Protein AF-A0A7R9T6F3-F1 (afdb_monomer_lite)

Secondary structure (DSSP, 8-state):
--PPP--------S-------SS-S------SS-------HHHHHHHHHHHHHHT----HHHHHHHHHHHHHHH---S---HHHHHHHHHHHHHHHHHHHHH-

pLDDT: mean 71.36, std 20.26, range [37.91, 96.44]

Sequence (103 aa):
GSARPDLADVVIGPVLRASSPEESPLLGCYLGQRLEWTVDARDAAAAAARRARDAIDVPTRLVEIRAFVRWEEAGKPENTSEEWRAAEFVAAREDLELEIISG

Radius of gyration: 24.04 Å; chains: 1; bounding box: 62×27×67 Å

Foldseek 3Di:
DDDDPDDDDDDDPDDDDDDDDPDDPDDDDDPVDDDDDDDDVVNVVVVVLVVLLVPDDDDLVQLVVQLVVVCVVVDPDPDCDPVNSVVSSVVSSVVVSVVVVVD

InterPro domains:
  IPR055495 Alpha-glucan water dikinase, DUF7067 [PF23229] (62-103)

Structure (mmCIF, N/CA/C/O backbone):
data_AF-A0A7R9T6F3-F1
#
_entry.id   AF-A0A7R9T6F3-F1
#
loop_
_atom_site.group_PDB
_atom_site.id
_atom_site.type_symbol
_atom_site.label_atom_id
_atom_site.label_alt_id
_atom_site.label_comp_id
_atom_site.label_asym_id
_atom_site.label_entity_id
_atom_site.label_seq_id
_atom_site.pdbx_PDB_ins_code
_atom_site.Cartn_x
_atom_site.Cartn_y
_atom_site.Cartn_z
_atom_site.occupancy
_atom_site.B_iso_or_equiv
_atom_site.auth_seq_id
_atom_site.auth_comp_id
_atom_site.auth_asym_id
_atom_site.auth_atom_id
_atom_site.pdbx_PDB_model_num
ATOM 1 N N . GLY A 1 1 ? 46.825 6.877 -1.816 1.00 37.91 1 GLY A N 1
ATOM 2 C CA . GLY A 1 1 ? 45.587 7.611 -1.505 1.00 37.91 1 GLY A CA 1
ATOM 3 C C . GLY A 1 1 ? 44.518 7.123 -2.448 1.00 37.91 1 GLY A C 1
ATOM 4 O O . GLY A 1 1 ? 44.750 7.170 -3.646 1.00 37.91 1 GLY A O 1
ATOM 5 N N . SER A 1 2 ? 43.427 6.564 -1.927 1.00 45.09 2 SER A N 1
ATOM 6 C CA . SER A 1 2 ? 42.312 6.101 -2.758 1.00 45.09 2 SER A CA 1
ATOM 7 C C . SER A 1 2 ? 41.497 7.322 -3.183 1.00 45.09 2 SER A C 1
ATOM 9 O O . SER A 1 2 ? 40.934 8.003 -2.326 1.00 45.09 2 SER A O 1
ATOM 11 N N . ALA A 1 3 ? 41.514 7.656 -4.472 1.00 50.44 3 ALA A N 1
ATOM 12 C CA . ALA A 1 3 ? 40.665 8.708 -5.010 1.00 50.44 3 ALA A CA 1
ATOM 13 C C . ALA A 1 3 ? 39.214 8.210 -4.973 1.00 50.44 3 ALA A C 1
ATOM 15 O O . ALA A 1 3 ? 38.902 7.171 -5.556 1.00 50.44 3 ALA A O 1
ATOM 16 N N . ARG A 1 4 ? 38.334 8.922 -4.257 1.00 38.16 4 ARG A N 1
ATOM 17 C CA . ARG A 1 4 ? 36.888 8.712 -4.392 1.00 38.16 4 ARG A CA 1
ATOM 18 C C . ARG A 1 4 ? 36.519 8.980 -5.857 1.00 38.16 4 ARG A C 1
ATOM 20 O O . ARG A 1 4 ? 36.938 10.020 -6.364 1.00 38.16 4 ARG A O 1
ATOM 27 N N . PRO A 1 5 ? 35.778 8.087 -6.531 1.00 52.50 5 PRO A N 1
ATOM 28 C CA . PRO A 1 5 ? 35.251 8.404 -7.847 1.00 52.50 5 PRO A CA 1
ATOM 29 C C . PRO A 1 5 ? 34.287 9.586 -7.717 1.00 52.50 5 PRO A C 1
ATOM 31 O O . PRO A 1 5 ? 33.483 9.636 -6.784 1.00 52.50 5 PRO A O 1
ATOM 34 N N . ASP A 1 6 ? 34.419 10.543 -8.630 1.00 45.03 6 ASP A N 1
ATOM 35 C CA . ASP A 1 6 ? 33.508 11.675 -8.751 1.00 45.03 6 ASP A CA 1
ATOM 36 C C . ASP A 1 6 ? 32.179 11.131 -9.292 1.00 45.03 6 ASP A C 1
ATOM 38 O O . ASP A 1 6 ? 32.100 10.664 -10.431 1.00 45.03 6 ASP A O 1
ATOM 42 N N . LEU A 1 7 ? 31.172 11.051 -8.424 1.00 43.78 7 LEU A N 1
ATOM 43 C CA . LEU A 1 7 ? 29.846 10.543 -8.765 1.00 43.78 7 LEU A CA 1
ATOM 44 C C . LEU A 1 7 ? 28.982 11.727 -9.196 1.00 43.78 7 LEU A C 1
ATOM 46 O O . LEU A 1 7 ? 28.775 12.656 -8.418 1.00 43.78 7 LEU A O 1
ATOM 50 N N . ALA A 1 8 ? 28.473 11.677 -10.426 1.00 45.81 8 ALA A N 1
ATOM 51 C CA . ALA A 1 8 ? 27.508 12.638 -10.940 1.00 45.81 8 ALA A CA 1
ATOM 52 C C . ALA A 1 8 ? 26.147 11.956 -11.112 1.00 45.81 8 ALA A C 1
ATOM 54 O O . ALA A 1 8 ? 26.026 10.974 -11.849 1.00 45.81 8 ALA A O 1
ATOM 55 N N . ASP A 1 9 ? 25.124 12.500 -10.456 1.00 43.03 9 ASP A N 1
ATOM 56 C CA . ASP A 1 9 ? 23.744 12.060 -10.632 1.00 43.03 9 ASP A CA 1
ATOM 57 C C . ASP A 1 9 ? 23.215 12.555 -11.984 1.00 43.03 9 ASP A C 1
ATOM 59 O O . ASP A 1 9 ? 23.083 13.758 -12.223 1.00 43.03 9 ASP A O 1
ATOM 63 N N . VAL A 1 10 ? 22.900 11.626 -12.890 1.00 48.47 10 VAL A N 1
ATOM 64 C CA . VAL A 1 10 ? 22.252 11.937 -14.170 1.00 48.47 10 VAL A CA 1
ATOM 65 C C . VAL A 1 10 ? 20.769 11.600 -14.059 1.00 48.47 10 VAL A C 1
ATOM 67 O O . VAL A 1 10 ? 20.369 10.440 -14.143 1.00 48.47 10 VAL A O 1
ATOM 70 N N . VAL A 1 11 ? 19.936 12.627 -13.893 1.00 46.88 11 VAL A N 1
ATOM 71 C CA . VAL A 1 11 ? 18.476 12.481 -13.901 1.00 46.88 11 VAL A CA 1
ATOM 72 C C . VAL A 1 11 ? 17.986 12.503 -15.348 1.00 46.88 11 VAL A C 1
ATOM 74 O O . VAL A 1 11 ? 17.832 13.563 -15.953 1.00 46.88 11 VAL A O 1
ATOM 77 N N . ILE A 1 12 ? 17.740 11.324 -15.921 1.00 58.09 12 ILE A N 1
ATOM 78 C CA . ILE A 1 12 ? 17.075 11.204 -17.222 1.00 58.09 12 ILE A CA 1
ATOM 79 C C . ILE A 1 12 ? 15.564 11.274 -16.972 1.00 58.09 12 ILE A C 1
ATOM 81 O O . ILE A 1 12 ? 14.979 10.367 -16.385 1.00 58.09 12 ILE A O 1
ATOM 85 N N . GLY A 1 13 ? 14.946 12.389 -17.375 1.00 47.97 13 GLY A N 1
ATOM 86 C CA . GLY A 1 13 ? 13.496 12.594 -17.308 1.00 47.97 13 GLY A CA 1
ATOM 87 C C . GLY A 1 13 ? 12.689 11.564 -18.125 1.00 47.97 13 GLY A C 1
ATOM 88 O O . GLY A 1 13 ? 13.259 10.732 -18.828 1.00 47.97 13 GLY A O 1
ATOM 89 N N . PRO A 1 14 ? 11.344 11.612 -18.076 1.00 47.97 14 PRO A N 1
ATOM 90 C CA . PRO A 1 14 ? 10.484 10.472 -18.412 1.00 47.97 14 PRO A CA 1
ATOM 91 C C . PRO A 1 14 ? 10.508 10.005 -19.877 1.00 47.97 14 PRO A C 1
ATOM 93 O O . PRO A 1 14 ? 10.086 8.882 -20.140 1.00 47.97 14 PRO A O 1
ATOM 96 N N . VAL A 1 15 ? 10.972 10.812 -20.842 1.00 44.00 15 VAL A N 1
ATOM 97 C CA . VAL A 1 15 ? 11.037 10.395 -22.254 1.00 44.00 15 VAL A CA 1
ATOM 98 C C . VAL A 1 15 ? 12.238 11.027 -22.964 1.00 44.00 15 VAL A C 1
ATOM 100 O O . VAL A 1 15 ? 12.275 12.238 -23.172 1.00 44.00 15 VAL A O 1
ATOM 103 N N . LEU A 1 16 ? 13.176 10.196 -23.426 1.00 46.19 16 LEU A N 1
ATOM 104 C CA . LEU A 1 16 ? 14.136 10.568 -24.468 1.00 46.19 16 LEU A CA 1
ATOM 105 C C . LEU A 1 16 ? 13.455 10.397 -25.833 1.00 46.19 16 LEU A C 1
ATOM 107 O O . LEU A 1 16 ? 13.283 9.276 -26.307 1.00 46.19 16 LEU A O 1
ATOM 111 N N . ARG A 1 17 ? 13.036 11.499 -26.469 1.00 43.78 17 ARG A N 1
ATOM 112 C CA . ARG A 1 17 ? 12.634 11.483 -27.886 1.00 43.78 17 ARG A CA 1
ATOM 113 C C . ARG A 1 17 ? 13.850 11.779 -28.740 1.00 43.78 17 ARG A C 1
ATOM 115 O O . ARG A 1 17 ? 14.424 12.858 -28.642 1.00 43.78 17 ARG A O 1
ATOM 122 N N . ALA A 1 18 ? 14.183 10.851 -29.617 1.00 48.34 18 ALA A N 1
ATOM 123 C CA . ALA A 1 18 ? 15.107 11.098 -30.702 1.00 48.34 18 ALA A CA 1
ATOM 124 C C . ALA A 1 18 ? 14.370 10.784 -32.017 1.00 48.34 18 ALA A C 1
ATOM 126 O O . ALA A 1 18 ? 13.569 9.852 -32.083 1.00 48.34 18 ALA A O 1
ATOM 127 N N . SER A 1 19 ? 14.598 11.605 -33.042 1.00 41.66 19 SER A N 1
ATOM 128 C CA . SER A 1 19 ? 14.048 11.423 -34.387 1.00 41.66 19 SER A CA 1
ATOM 129 C C . SER A 1 19 ? 15.197 11.062 -35.314 1.00 41.66 19 SER A C 1
ATOM 131 O O . SER A 1 19 ? 16.172 11.808 -35.391 1.00 41.66 19 SER A O 1
ATOM 133 N N . SER A 1 20 ? 15.085 9.927 -35.998 1.00 39.94 20 SER A N 1
ATOM 134 C CA . SER A 1 20 ? 16.016 9.543 -37.062 1.00 39.94 20 SER A CA 1
ATOM 135 C C . SER A 1 20 ? 15.709 10.371 -38.317 1.00 39.94 20 SER A C 1
ATOM 137 O O . SER A 1 20 ? 14.527 10.479 -38.656 1.00 39.94 20 SER A O 1
ATOM 139 N N . PRO A 1 21 ? 16.689 10.959 -39.026 1.00 48.31 21 PRO A N 1
ATOM 140 C CA . PRO A 1 21 ? 16.505 11.205 -40.449 1.00 48.31 21 PRO A CA 1
ATOM 141 C C . PRO A 1 21 ? 16.422 9.847 -41.162 1.00 48.31 21 PRO A C 1
ATOM 143 O O . PRO A 1 21 ? 17.056 8.879 -40.738 1.00 48.31 21 PRO A O 1
ATOM 146 N N . GLU A 1 22 ? 15.570 9.761 -42.182 1.00 54.22 22 GLU A N 1
ATOM 147 C CA . GLU A 1 22 ? 15.328 8.540 -42.955 1.00 54.22 22 GLU A CA 1
ATOM 148 C C . GLU A 1 22 ? 16.644 7.823 -43.321 1.00 54.22 22 GLU A C 1
ATOM 150 O O . GLU A 1 22 ? 17.634 8.468 -43.650 1.00 54.22 22 GLU A O 1
ATOM 155 N N . GLU A 1 23 ? 16.627 6.486 -43.260 1.00 50.97 23 GLU A N 1
ATOM 156 C CA . GLU A 1 23 ? 17.715 5.550 -43.624 1.00 50.97 23 GLU A CA 1
ATOM 157 C C . GL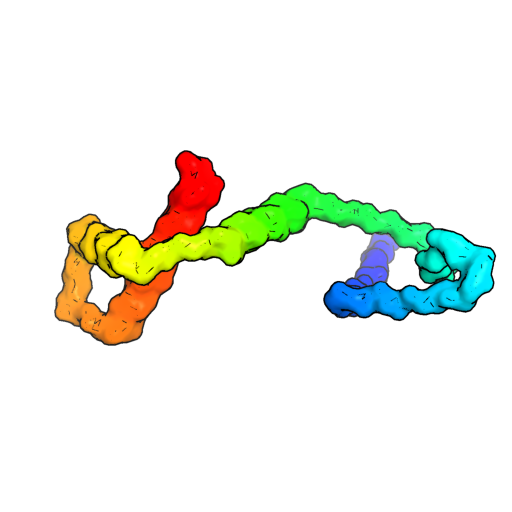U A 1 23 ? 18.712 5.080 -42.543 1.00 50.97 23 GLU A C 1
ATOM 159 O O . GLU A 1 23 ? 19.801 4.599 -42.860 1.00 50.97 23 GLU A O 1
ATOM 164 N N . SER A 1 24 ? 18.339 5.044 -41.259 1.00 44.00 24 SER A N 1
ATOM 165 C CA . SER A 1 24 ? 19.019 4.138 -40.308 1.00 44.00 24 SER A CA 1
ATOM 166 C C . SER A 1 24 ? 18.100 3.636 -39.185 1.00 44.00 24 SER A C 1
ATOM 168 O O . SER A 1 24 ? 17.503 4.456 -38.485 1.00 44.00 24 SER A O 1
ATOM 170 N N . PRO A 1 25 ? 17.979 2.304 -38.967 1.00 45.59 25 PRO A N 1
ATOM 171 C CA . PRO A 1 25 ? 17.069 1.722 -37.974 1.00 45.59 25 PRO A CA 1
ATOM 172 C C . PRO A 1 25 ? 17.621 1.729 -36.537 1.00 45.59 25 PRO A C 1
ATOM 174 O O . PRO A 1 25 ? 16.945 1.256 -35.628 1.00 45.59 25 PRO A O 1
ATOM 177 N N . LEU A 1 26 ? 18.832 2.249 -36.305 1.00 42.84 26 LEU A N 1
ATOM 178 C CA . LEU A 1 26 ? 19.452 2.295 -34.980 1.00 42.84 26 LEU A CA 1
ATOM 179 C C . LEU A 1 26 ? 19.820 3.731 -34.614 1.00 42.84 26 LEU A C 1
ATOM 181 O O . LEU A 1 26 ? 20.862 4.257 -34.996 1.00 42.84 26 LEU A O 1
ATOM 185 N N . LEU A 1 27 ? 18.939 4.355 -33.842 1.00 42.78 27 LEU A N 1
ATOM 186 C CA . LEU A 1 27 ? 19.151 5.667 -33.257 1.00 42.78 27 LEU A CA 1
ATOM 187 C C . LEU A 1 27 ? 20.009 5.507 -31.993 1.00 42.78 27 LEU A C 1
ATOM 189 O O . LEU A 1 27 ? 19.501 5.220 -30.913 1.00 42.78 27 LEU A O 1
ATOM 193 N N . GLY A 1 28 ? 21.329 5.604 -32.149 1.00 50.75 28 GLY A N 1
ATOM 194 C CA . GLY A 1 28 ? 22.289 5.484 -31.052 1.00 50.75 28 GLY A CA 1
ATOM 195 C C . GLY A 1 28 ? 22.812 6.846 -30.601 1.00 50.75 28 GLY A C 1
ATOM 196 O O . GLY A 1 28 ? 23.450 7.551 -31.378 1.00 50.75 28 GLY A O 1
ATOM 197 N N . CYS A 1 29 ? 22.594 7.209 -29.338 1.00 49.38 29 CYS A N 1
ATOM 198 C CA . CYS A 1 29 ? 23.306 8.320 -28.707 1.00 49.38 29 CYS A CA 1
ATOM 199 C C . CYS A 1 29 ? 24.695 7.823 -28.277 1.00 49.38 29 CYS A C 1
ATOM 201 O O . CYS A 1 29 ? 24.818 7.120 -27.275 1.00 49.38 29 CYS A O 1
ATOM 203 N N . TYR A 1 30 ? 25.742 8.161 -29.030 1.00 46.81 30 TYR A N 1
ATOM 204 C CA . TYR A 1 30 ? 27.122 7.834 -28.662 1.00 46.81 30 TYR A CA 1
ATOM 205 C C . TYR A 1 30 ? 27.673 8.895 -27.703 1.00 46.81 30 TYR A C 1
ATOM 207 O O . TYR A 1 30 ? 28.177 9.933 -28.125 1.00 46.81 30 TYR A O 1
ATOM 215 N N . LEU A 1 31 ? 27.602 8.638 -26.398 1.00 50.84 31 LEU A N 1
ATOM 216 C CA . LEU A 1 31 ? 28.546 9.245 -25.458 1.00 50.84 31 LEU A CA 1
ATOM 217 C C . LEU A 1 31 ? 29.863 8.480 -25.638 1.00 50.84 31 LEU A C 1
ATOM 219 O O . LEU A 1 31 ? 29.841 7.253 -25.671 1.00 50.84 31 LEU A O 1
ATOM 223 N N . GLY A 1 32 ? 30.996 9.167 -25.817 1.00 47.16 32 GLY A N 1
ATOM 224 C CA . GLY A 1 32 ? 32.308 8.580 -26.161 1.00 47.16 32 GLY A CA 1
ATOM 225 C C . GLY A 1 32 ? 32.928 7.635 -25.117 1.00 47.16 32 GLY A C 1
ATOM 226 O O . GLY A 1 32 ? 34.141 7.464 -25.084 1.00 47.16 32 GLY A O 1
ATOM 227 N N . GLN A 1 33 ? 32.115 7.051 -24.241 1.00 51.91 33 GLN A N 1
ATOM 228 C CA . GLN A 1 33 ? 32.483 6.154 -23.162 1.00 51.91 33 GLN A CA 1
ATOM 229 C C . GLN A 1 33 ? 31.361 5.125 -22.970 1.00 51.91 33 GLN A C 1
ATOM 231 O O . GLN A 1 33 ? 30.176 5.460 -22.988 1.00 51.91 33 GLN A O 1
ATOM 236 N N . ARG A 1 34 ? 31.746 3.850 -22.830 1.00 45.00 34 ARG A N 1
ATOM 237 C CA . ARG A 1 34 ? 30.821 2.725 -22.658 1.00 45.00 34 ARG A CA 1
ATOM 238 C C . ARG A 1 34 ? 30.102 2.867 -21.318 1.00 45.00 34 ARG A C 1
ATOM 240 O O . ARG A 1 34 ? 30.721 2.702 -20.272 1.00 45.00 34 ARG A O 1
ATOM 247 N N . LEU A 1 35 ? 28.807 3.163 -21.364 1.00 49.53 35 LEU A N 1
ATOM 248 C CA . LEU A 1 35 ? 27.946 3.190 -20.187 1.00 49.53 35 LEU A CA 1
ATOM 249 C C . LEU A 1 35 ? 27.441 1.769 -19.915 1.00 49.53 35 LEU A C 1
ATOM 251 O O . LEU A 1 35 ? 26.597 1.255 -20.647 1.00 49.53 35 LEU A O 1
ATOM 255 N N . GLU A 1 36 ? 27.978 1.130 -18.880 1.00 50.72 36 GLU A N 1
ATOM 256 C CA . GLU A 1 36 ? 27.400 -0.083 -18.297 1.00 50.72 36 GLU A CA 1
ATOM 257 C C . GLU A 1 36 ? 26.456 0.348 -17.174 1.00 50.72 36 GLU A C 1
ATOM 259 O O . GLU A 1 36 ? 26.886 0.962 -16.200 1.00 50.72 36 GLU A O 1
ATOM 264 N N . TRP A 1 37 ? 25.162 0.065 -17.318 1.00 57.56 37 TRP A N 1
ATOM 265 C CA . TRP A 1 37 ? 24.197 0.227 -16.236 1.00 57.56 37 TRP A CA 1
ATOM 266 C C . TRP A 1 37 ? 23.752 -1.150 -15.755 1.00 57.56 37 TRP A C 1
ATOM 268 O O . TRP A 1 37 ? 23.455 -2.040 -16.551 1.00 57.56 37 TRP A O 1
ATOM 278 N N . THR A 1 38 ? 23.690 -1.306 -14.438 1.00 52.41 38 THR A N 1
ATOM 279 C CA . THR A 1 38 ? 23.123 -2.479 -13.778 1.00 52.41 38 THR A CA 1
ATOM 280 C C . THR A 1 38 ? 21.861 -2.006 -13.081 1.00 52.41 38 THR A C 1
ATOM 282 O O . THR A 1 38 ? 21.934 -1.146 -12.208 1.00 52.41 38 THR A O 1
ATOM 285 N N . VAL A 1 39 ? 20.697 -2.525 -13.473 1.00 54.88 39 VAL A N 1
ATOM 286 C CA . VAL A 1 39 ? 19.488 -2.345 -12.659 1.00 54.88 39 VAL A CA 1
ATOM 287 C C . VAL A 1 39 ? 19.655 -3.223 -11.429 1.00 54.88 39 VAL A C 1
ATOM 289 O O . VAL A 1 39 ? 19.800 -4.440 -11.560 1.00 54.88 39 VAL A O 1
ATOM 292 N N . ASP A 1 40 ? 19.663 -2.616 -10.243 1.00 61.50 40 ASP A N 1
ATOM 293 C CA . ASP A 1 40 ? 19.637 -3.383 -9.004 1.00 61.50 40 ASP A CA 1
ATOM 294 C C . ASP A 1 40 ? 18.323 -4.180 -8.964 1.00 61.50 40 ASP A C 1
ATOM 296 O O . ASP A 1 40 ? 17.231 -3.640 -9.168 1.00 61.50 40 ASP A O 1
ATOM 300 N N . ALA A 1 41 ? 18.411 -5.489 -8.729 1.00 63.00 41 ALA A N 1
ATOM 301 C CA . ALA A 1 41 ? 17.235 -6.348 -8.634 1.00 63.00 41 ALA A CA 1
ATOM 302 C C . ALA A 1 41 ? 16.258 -5.868 -7.541 1.00 63.00 41 ALA A C 1
ATOM 304 O O . ALA A 1 41 ? 15.052 -6.092 -7.658 1.00 63.00 41 ALA A O 1
ATOM 305 N N . ARG A 1 42 ? 16.748 -5.164 -6.510 1.00 66.38 42 ARG A N 1
ATOM 306 C CA . ARG A 1 42 ? 15.920 -4.514 -5.484 1.00 66.38 4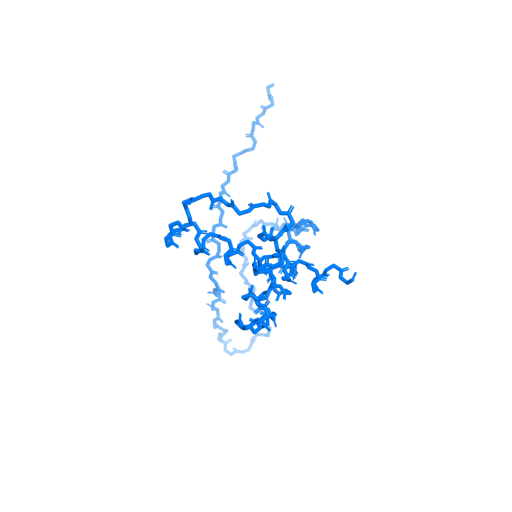2 ARG A CA 1
ATOM 307 C C . ARG A 1 42 ? 15.085 -3.377 -6.059 1.00 66.38 42 ARG A C 1
ATOM 309 O O . ARG A 1 42 ? 13.909 -3.267 -5.716 1.00 66.38 42 ARG A O 1
ATOM 316 N N . ASP A 1 43 ? 15.647 -2.583 -6.964 1.00 72.94 43 ASP A N 1
ATOM 317 C CA . ASP A 1 43 ? 14.921 -1.493 -7.618 1.00 72.94 43 ASP A CA 1
ATOM 318 C C . ASP A 1 43 ? 13.854 -2.039 -8.565 1.00 72.94 43 ASP A C 1
ATOM 320 O O . ASP A 1 43 ? 12.727 -1.536 -8.589 1.00 72.94 43 ASP A O 1
ATOM 324 N N . ALA A 1 44 ? 14.170 -3.123 -9.281 1.00 72.44 44 ALA A N 1
ATOM 325 C CA . ALA A 1 44 ? 13.203 -3.834 -10.111 1.00 72.44 44 ALA A CA 1
ATOM 326 C C . ALA A 1 44 ? 12.046 -4.411 -9.275 1.00 72.44 44 ALA A C 1
ATOM 328 O O . ALA A 1 44 ? 10.880 -4.206 -9.619 1.00 72.44 44 ALA A O 1
ATOM 329 N N . ALA A 1 45 ? 12.347 -5.064 -8.148 1.00 73.75 45 ALA A N 1
ATOM 330 C CA . ALA A 1 45 ? 11.338 -5.612 -7.242 1.00 73.75 45 ALA A CA 1
ATOM 331 C C . ALA A 1 45 ? 10.462 -4.512 -6.619 1.00 73.75 45 ALA A C 1
ATOM 333 O O . ALA A 1 45 ? 9.237 -4.621 -6.615 1.00 73.75 45 ALA A O 1
ATOM 334 N N . ALA A 1 46 ? 11.061 -3.408 -6.167 1.00 77.06 46 ALA A N 1
ATOM 335 C CA . ALA A 1 46 ? 10.322 -2.275 -5.621 1.00 77.06 46 ALA A CA 1
ATOM 336 C C . ALA A 1 46 ? 9.432 -1.601 -6.682 1.00 77.06 46 ALA A C 1
ATOM 338 O O . ALA A 1 46 ? 8.315 -1.173 -6.387 1.00 77.06 46 ALA A O 1
ATOM 339 N N . ALA A 1 47 ? 9.897 -1.519 -7.933 1.00 77.75 47 ALA A N 1
ATOM 340 C CA . ALA A 1 47 ? 9.107 -0.993 -9.041 1.00 77.75 47 ALA A CA 1
ATOM 341 C C . ALA A 1 47 ? 7.960 -1.931 -9.447 1.00 77.75 47 ALA A C 1
ATOM 343 O O . ALA A 1 47 ? 6.912 -1.448 -9.876 1.00 77.75 47 ALA A O 1
ATOM 344 N N . ALA A 1 48 ? 8.136 -3.247 -9.318 1.00 79.75 48 ALA A N 1
ATOM 345 C CA . ALA A 1 48 ? 7.067 -4.220 -9.516 1.00 79.75 48 ALA A CA 1
ATOM 346 C C . ALA A 1 48 ? 6.018 -4.133 -8.396 1.00 79.75 48 ALA A C 1
ATOM 348 O O . ALA A 1 48 ? 4.830 -4.057 -8.693 1.00 79.75 48 ALA A O 1
ATOM 349 N N . ALA A 1 49 ? 6.446 -4.039 -7.133 1.00 80.25 49 ALA A N 1
ATOM 350 C CA . ALA A 1 49 ? 5.551 -3.897 -5.983 1.00 80.25 49 ALA A CA 1
ATOM 351 C C . ALA A 1 49 ? 4.706 -2.614 -6.049 1.00 80.25 49 ALA A C 1
ATOM 353 O O . ALA A 1 49 ? 3.504 -2.657 -5.801 1.00 80.25 49 ALA A O 1
ATOM 354 N N . ARG A 1 50 ? 5.306 -1.482 -6.450 1.00 82.19 50 ARG A N 1
ATOM 355 C CA . ARG A 1 50 ? 4.561 -0.232 -6.688 1.00 82.19 50 ARG A CA 1
ATOM 356 C C . ARG A 1 50 ? 3.512 -0.391 -7.785 1.00 82.19 50 ARG A C 1
ATOM 358 O O . ARG A 1 50 ? 2.364 -0.046 -7.562 1.00 82.19 50 ARG A O 1
ATOM 365 N N . ARG A 1 51 ? 3.876 -0.988 -8.926 1.00 84.25 51 ARG A N 1
ATOM 366 C CA . ARG A 1 51 ? 2.915 -1.247 -10.013 1.00 84.25 51 ARG A CA 1
ATOM 367 C C . ARG A 1 51 ? 1.784 -2.180 -9.594 1.00 84.25 51 ARG A C 1
ATOM 369 O O . ARG A 1 51 ? 0.658 -1.973 -10.023 1.00 84.25 51 ARG A O 1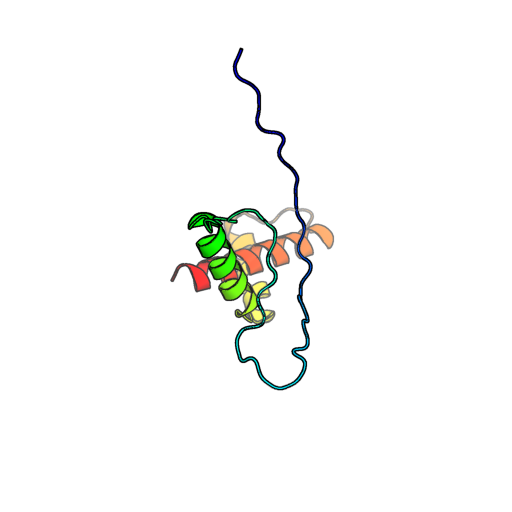
ATOM 376 N N . ALA A 1 52 ? 2.084 -3.200 -8.791 1.00 83.88 52 ALA A N 1
ATOM 377 C CA . ALA A 1 52 ? 1.069 -4.093 -8.250 1.00 83.88 52 ALA A CA 1
ATOM 378 C C . ALA A 1 52 ? 0.100 -3.325 -7.343 1.00 83.88 52 ALA A C 1
ATOM 380 O O . ALA A 1 52 ? -1.103 -3.456 -7.519 1.00 83.88 52 ALA A O 1
ATOM 381 N N . ARG A 1 53 ? 0.613 -2.461 -6.456 1.00 84.81 53 ARG A N 1
ATOM 382 C CA . ARG A 1 53 ? -0.213 -1.588 -5.611 1.00 84.81 53 ARG A CA 1
ATOM 383 C C . ARG A 1 53 ? -1.089 -0.638 -6.428 1.00 84.81 53 ARG A C 1
ATOM 385 O O . ARG A 1 53 ? -2.284 -0.577 -6.188 1.00 84.81 53 ARG A O 1
ATOM 392 N N . ASP A 1 54 ? -0.517 0.037 -7.424 1.00 86.38 54 ASP A N 1
ATOM 393 C CA . ASP A 1 54 ? -1.243 0.990 -8.277 1.00 86.38 54 ASP A CA 1
ATOM 394 C C . ASP A 1 54 ? -2.343 0.320 -9.127 1.00 86.38 54 ASP A C 1
ATOM 396 O O . ASP A 1 54 ? -3.266 0.989 -9.587 1.00 86.38 54 ASP A O 1
ATOM 400 N N . ALA A 1 55 ? -2.246 -0.994 -9.360 1.00 88.38 55 ALA A N 1
ATOM 401 C CA . ALA A 1 55 ? -3.242 -1.774 -10.094 1.00 88.38 55 ALA A CA 1
ATOM 402 C C . ALA A 1 55 ? -4.389 -2.297 -9.210 1.00 88.38 55 ALA A C 1
ATOM 404 O O . ALA A 1 55 ? -5.362 -2.836 -9.742 1.00 88.38 55 ALA A O 1
ATOM 405 N N . ILE A 1 56 ? -4.281 -2.174 -7.884 1.00 90.12 56 ILE A N 1
ATOM 406 C CA . ILE A 1 56 ? -5.305 -2.629 -6.946 1.00 90.12 56 ILE A CA 1
ATOM 407 C C . ILE A 1 56 ? -6.310 -1.503 -6.729 1.00 90.12 56 ILE A C 1
ATOM 409 O O . ILE A 1 56 ? -5.976 -0.431 -6.231 1.00 90.12 56 ILE A O 1
ATOM 413 N N . ASP A 1 57 ? -7.569 -1.782 -7.047 1.00 91.50 57 ASP A N 1
ATOM 414 C CA . ASP A 1 57 ? -8.694 -0.935 -6.666 1.00 91.50 57 ASP A CA 1
ATOM 415 C C . ASP A 1 57 ? -9.392 -1.557 -5.452 1.00 91.50 57 ASP A C 1
ATOM 417 O O . ASP A 1 57 ? -10.086 -2.570 -5.570 1.00 91.50 57 ASP A O 1
ATOM 421 N N . VAL A 1 58 ? -9.159 -0.990 -4.263 1.00 92.44 58 VAL A N 1
ATOM 422 C CA . VAL A 1 58 ? -9.805 -1.442 -3.022 1.00 92.44 58 VAL A CA 1
ATOM 423 C C . VAL A 1 58 ? -11.112 -0.669 -2.830 1.00 92.44 58 VAL A C 1
ATOM 425 O O . VAL A 1 58 ? -11.073 0.544 -2.598 1.00 92.44 58 VAL A O 1
ATOM 428 N N . PRO A 1 59 ? -12.284 -1.333 -2.836 1.00 95.81 59 PRO A N 1
ATOM 429 C CA . PRO A 1 59 ? -13.555 -0.648 -2.642 1.00 95.81 59 PRO A CA 1
ATOM 430 C C . PRO A 1 59 ? -13.614 0.076 -1.293 1.00 95.81 59 PRO A C 1
ATOM 432 O O . PRO A 1 59 ? -13.339 -0.519 -0.249 1.00 95.81 59 PRO A O 1
ATOM 435 N N . THR A 1 60 ? -14.081 1.328 -1.282 1.00 95.12 60 THR A N 1
ATOM 436 C CA . THR A 1 60 ? -14.188 2.154 -0.062 1.00 95.12 60 THR A CA 1
ATOM 437 C C . THR A 1 60 ? -14.923 1.444 1.072 1.00 95.12 60 THR A C 1
ATOM 439 O O . THR A 1 60 ? -14.494 1.495 2.221 1.00 95.12 60 THR A O 1
ATOM 442 N N . ARG A 1 61 ? -16.000 0.716 0.755 1.00 96.12 61 ARG A N 1
ATOM 443 C CA . ARG A 1 61 ? -16.784 -0.011 1.759 1.00 96.12 61 ARG A CA 1
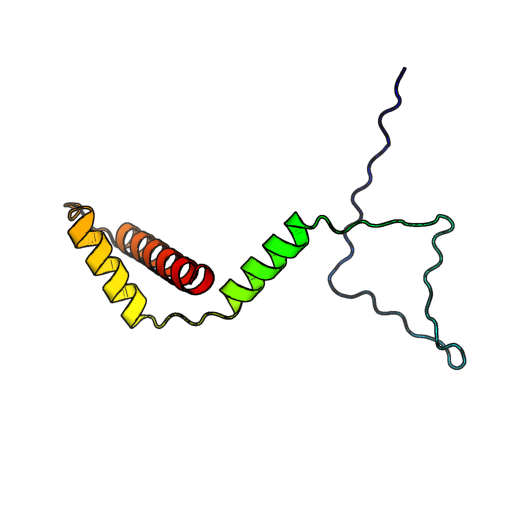ATOM 444 C C . ARG A 1 61 ? -15.985 -1.115 2.454 1.00 96.12 61 ARG A C 1
ATOM 446 O O . ARG A 1 61 ? -16.218 -1.385 3.627 1.00 96.12 61 ARG A O 1
ATOM 453 N N . LEU A 1 62 ? -15.051 -1.746 1.745 1.00 96.44 62 LEU A N 1
ATOM 454 C CA . LEU A 1 62 ? -14.172 -2.755 2.328 1.00 96.44 62 LEU A CA 1
ATOM 455 C C . LEU A 1 62 ? -13.159 -2.107 3.279 1.00 96.44 62 LEU A C 1
ATOM 457 O O . LEU A 1 62 ? -12.926 -2.632 4.365 1.00 96.44 62 LEU A O 1
ATOM 461 N N . VAL A 1 63 ? -12.634 -0.934 2.913 1.00 96.25 63 VAL A N 1
ATOM 462 C CA . VAL A 1 63 ? -11.752 -0.135 3.778 1.00 96.25 63 VAL A CA 1
ATOM 463 C C . VAL A 1 63 ? -12.470 0.284 5.065 1.00 96.25 63 VAL A C 1
ATOM 465 O O . VAL A 1 63 ? -11.906 0.134 6.144 1.00 96.25 63 VAL A O 1
ATOM 468 N N . GLU A 1 64 ? -13.732 0.726 4.983 1.00 94.12 64 GLU A N 1
ATOM 469 C CA . GLU A 1 64 ? -14.562 1.049 6.161 1.00 94.12 64 GLU A CA 1
ATOM 470 C C . GLU A 1 64 ? -14.689 -0.140 7.119 1.00 94.12 64 GLU A C 1
ATOM 472 O O . GLU A 1 64 ? -14.531 0.014 8.330 1.00 94.12 64 GLU A O 1
ATOM 477 N N . ILE A 1 65 ? -14.970 -1.329 6.576 1.00 95.56 65 ILE A N 1
ATOM 478 C CA . ILE A 1 65 ? -15.105 -2.556 7.367 1.00 95.56 65 ILE A CA 1
ATOM 479 C C . ILE A 1 65 ? -13.763 -2.921 8.007 1.00 95.56 65 ILE A C 1
ATOM 481 O O . ILE A 1 65 ? -13.724 -3.198 9.203 1.00 95.56 65 ILE A O 1
ATOM 485 N N . ARG A 1 66 ? -12.658 -2.882 7.250 1.00 95.50 66 ARG A N 1
ATOM 486 C CA . ARG A 1 66 ? -11.318 -3.171 7.780 1.00 95.50 66 ARG A CA 1
ATOM 487 C C . ARG A 1 66 ? -10.933 -2.194 8.893 1.00 95.50 66 ARG A C 1
ATOM 489 O O . ARG A 1 66 ? -10.440 -2.638 9.924 1.00 95.50 66 ARG A O 1
ATOM 496 N N . ALA A 1 67 ? -11.205 -0.900 8.728 1.00 93.31 67 ALA A N 1
ATOM 497 C CA . ALA A 1 67 ? -10.962 0.109 9.759 1.00 93.31 67 ALA A CA 1
ATOM 498 C C . ALA A 1 67 ? -11.782 -0.166 11.030 1.00 93.31 67 ALA A C 1
ATOM 500 O O . ALA A 1 67 ? -11.262 -0.065 12.138 1.00 93.31 67 ALA A O 1
ATOM 501 N N . PHE A 1 68 ? -13.048 -0.573 10.882 1.00 90.75 68 PHE A N 1
ATOM 502 C CA . PHE A 1 68 ? -13.885 -0.973 12.015 1.00 90.75 68 PHE A CA 1
ATOM 503 C C . PHE A 1 68 ? -13.349 -2.221 12.733 1.00 90.75 68 PHE A C 1
ATOM 505 O O . PHE A 1 68 ? -13.332 -2.260 13.956 1.00 90.75 68 PHE A O 1
ATOM 512 N N . VAL A 1 69 ? -12.874 -3.233 12.004 1.00 92.44 69 VAL A N 1
ATOM 513 C CA . VAL A 1 69 ? -12.287 -4.434 12.626 1.00 92.44 69 VAL A CA 1
ATOM 514 C C . VAL A 1 69 ? -11.015 -4.081 13.401 1.00 92.44 69 VAL A C 1
ATOM 516 O O . VAL A 1 69 ? -10.890 -4.453 14.564 1.00 92.44 69 VAL A O 1
ATOM 519 N N . ARG A 1 70 ? -10.112 -3.295 12.801 1.00 91.44 70 ARG A N 1
ATOM 520 C CA . ARG A 1 70 ? -8.881 -2.825 13.465 1.00 91.44 70 ARG A CA 1
ATOM 521 C C . ARG A 1 70 ? -9.181 -2.048 14.745 1.00 91.44 70 ARG A C 1
ATOM 523 O O . ARG A 1 70 ? -8.461 -2.166 15.732 1.00 91.44 70 ARG A O 1
ATOM 530 N N . TRP A 1 71 ? -10.272 -1.291 14.742 1.00 88.44 71 TRP A N 1
ATOM 531 C CA . TRP A 1 71 ? -10.752 -0.561 15.905 1.00 88.44 71 TRP A CA 1
ATOM 532 C C . TRP A 1 71 ? -11.212 -1.466 17.051 1.00 88.44 71 TRP A C 1
ATOM 534 O O . TRP 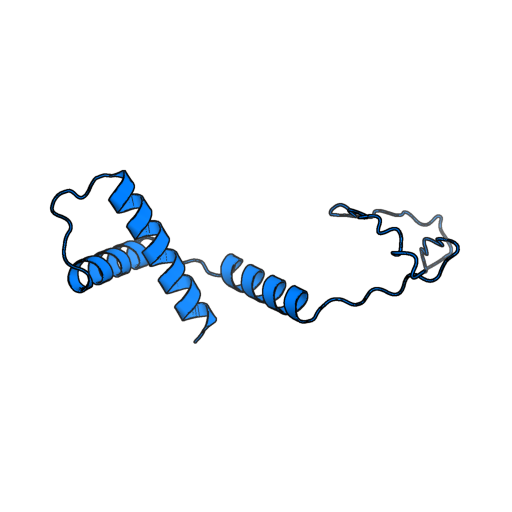A 1 71 ? -10.852 -1.221 18.204 1.00 88.44 71 TRP A O 1
ATOM 544 N N . GLU A 1 72 ? -11.982 -2.509 16.739 1.00 89.00 72 GLU A N 1
ATOM 545 C CA . GLU A 1 72 ? -12.448 -3.489 17.726 1.00 89.00 72 GLU A CA 1
ATOM 546 C C . GLU A 1 72 ? -11.277 -4.289 18.319 1.00 89.00 72 GLU A C 1
ATOM 548 O O . GLU A 1 72 ? -11.276 -4.582 19.513 1.00 89.00 72 GLU A O 1
ATOM 553 N N . GLU A 1 73 ? -10.255 -4.594 17.512 1.00 87.56 73 GLU A N 1
ATOM 554 C CA . GLU A 1 73 ? -9.064 -5.331 17.952 1.00 87.56 73 GLU A CA 1
ATOM 555 C C . GLU A 1 73 ? -8.100 -4.481 18.794 1.00 87.56 73 GLU A C 1
ATOM 557 O O . GLU A 1 73 ? -7.588 -4.955 19.810 1.00 87.56 73 GLU A O 1
ATOM 562 N N . ALA A 1 74 ? -7.844 -3.228 18.400 1.00 83.75 74 ALA A N 1
ATOM 563 C CA . ALA A 1 74 ? -6.917 -2.332 19.101 1.00 83.75 74 ALA A CA 1
ATOM 564 C C . ALA A 1 74 ? -7.540 -1.643 20.329 1.00 83.75 74 ALA A C 1
ATOM 566 O O . ALA A 1 74 ? -6.820 -1.117 21.182 1.00 83.75 74 ALA A O 1
ATOM 567 N N . GLY A 1 75 ? -8.871 -1.653 20.426 1.00 76.12 75 GLY A N 1
ATOM 568 C CA . GLY A 1 75 ? -9.631 -0.927 21.432 1.00 76.12 75 GLY A CA 1
ATOM 569 C C . GLY A 1 75 ? -9.904 0.516 21.010 1.00 76.12 75 GLY A C 1
ATOM 570 O O . GLY A 1 75 ? -9.034 1.242 20.524 1.00 76.12 75 GLY A O 1
ATOM 571 N N . LYS A 1 76 ? -11.149 0.957 21.213 1.00 70.69 76 LYS A N 1
ATOM 572 C CA . LYS A 1 76 ? -11.598 2.284 20.796 1.00 70.69 76 LYS A CA 1
ATOM 573 C C . LYS A 1 76 ? -10.908 3.409 21.568 1.00 70.69 76 LYS A C 1
ATOM 575 O O . LYS A 1 76 ? -11.120 3.501 22.776 1.00 70.69 76 LYS A O 1
ATOM 580 N N . PRO A 1 77 ? -10.193 4.336 20.897 1.00 72.88 77 PRO A N 1
ATOM 581 C CA . PRO A 1 77 ? -9.751 5.558 21.552 1.00 72.88 77 PRO A CA 1
ATOM 582 C C . PRO A 1 77 ? -10.973 6.364 21.996 1.00 72.88 77 PRO A C 1
ATOM 584 O O . PRO A 1 77 ? -11.922 6.541 21.229 1.00 72.88 77 PRO A O 1
ATOM 587 N N . GLU A 1 78 ? -10.941 6.892 23.219 1.00 69.69 78 GLU A N 1
ATOM 588 C CA . GLU A 1 78 ? -12.048 7.676 23.786 1.00 69.69 78 GLU A CA 1
ATOM 589 C C . GLU A 1 78 ? -12.341 8.959 22.986 1.00 69.69 78 GLU A C 1
ATOM 591 O O . GLU A 1 78 ? -13.444 9.498 23.057 1.00 69.69 78 GLU A O 1
ATOM 596 N N . ASN A 1 79 ? -11.378 9.424 22.181 1.00 67.44 79 ASN A N 1
ATOM 597 C CA . ASN A 1 79 ? -11.484 10.638 21.380 1.00 67.44 79 ASN A CA 1
ATOM 598 C C . ASN A 1 79 ? -11.149 10.377 19.900 1.00 67.44 79 ASN A C 1
ATOM 600 O O . ASN A 1 79 ? -10.077 10.728 19.406 1.00 67.44 79 ASN A O 1
ATOM 604 N N . THR A 1 80 ? -12.071 9.731 19.183 1.00 73.31 80 THR A N 1
ATOM 605 C CA . THR A 1 80 ? -11.994 9.554 17.723 1.00 73.31 80 THR A CA 1
ATOM 606 C C . THR A 1 80 ? -12.259 10.877 17.001 1.00 73.31 80 THR A C 1
ATOM 608 O O . THR A 1 80 ? -13.391 11.157 16.593 1.00 73.31 80 THR A O 1
ATOM 611 N N . SER A 1 81 ? -11.216 11.695 16.851 1.00 85.69 81 SER A N 1
ATOM 612 C CA . SER A 1 81 ? -11.241 12.887 15.998 1.00 85.69 81 SER A CA 1
ATOM 613 C C . SER A 1 81 ? -11.396 12.512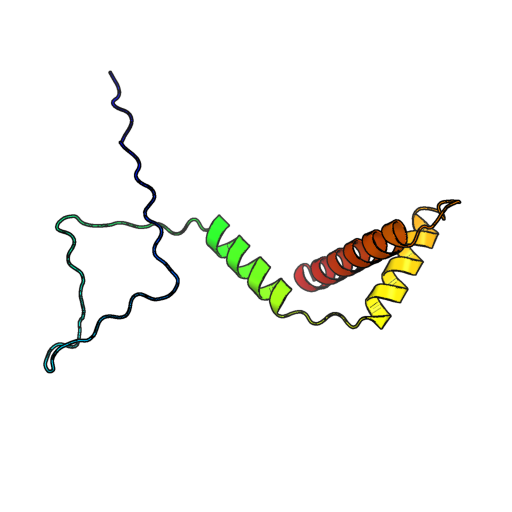 14.516 1.00 85.69 81 SER A C 1
ATOM 615 O O . SER A 1 81 ? -11.212 11.359 14.115 1.00 85.69 81 SER A O 1
ATOM 617 N N . GLU A 1 82 ? -11.750 13.487 13.677 1.00 86.94 82 GLU A N 1
ATOM 618 C CA . GLU A 1 82 ? -11.827 13.286 12.225 1.00 86.94 82 GLU A CA 1
ATOM 619 C C . GLU A 1 82 ? -10.461 12.939 11.617 1.00 86.94 82 GLU A C 1
ATOM 621 O O . GLU A 1 82 ? -10.374 12.031 10.792 1.00 86.94 82 GLU A O 1
ATOM 626 N N . GLU A 1 83 ? -9.392 13.582 12.092 1.00 88.19 83 GLU A N 1
ATOM 627 C CA . GLU A 1 83 ? -8.013 13.283 11.687 1.00 88.19 83 GLU A CA 1
ATOM 628 C C . GLU A 1 83 ? -7.621 11.845 12.029 1.00 88.19 83 GLU A C 1
ATOM 630 O O . GLU A 1 83 ? -7.049 11.142 11.196 1.00 88.19 83 GLU A O 1
ATOM 635 N N . TRP A 1 84 ? -7.981 11.378 13.229 1.00 87.62 84 TRP A N 1
ATOM 636 C CA . TRP A 1 84 ? -7.719 10.001 13.632 1.00 87.62 84 TRP A CA 1
ATOM 637 C C . TRP A 1 84 ? -8.459 9.014 12.727 1.00 87.62 84 TRP A C 1
ATOM 639 O O . TRP A 1 84 ? -7.874 8.044 12.254 1.00 87.62 84 TRP A O 1
ATOM 649 N N . ARG A 1 85 ? -9.734 9.289 12.423 1.00 87.06 85 ARG A N 1
ATOM 650 C CA . ARG A 1 85 ? -10.533 8.441 11.528 1.00 87.06 85 ARG A CA 1
ATOM 651 C C . ARG A 1 85 ? -9.919 8.370 10.133 1.00 87.06 85 ARG A C 1
ATOM 653 O O . ARG A 1 85 ? -9.881 7.292 9.553 1.00 87.06 85 ARG A O 1
ATOM 660 N N . ALA A 1 86 ? -9.441 9.497 9.604 1.00 91.00 86 ALA A N 1
ATOM 661 C CA . ALA A 1 86 ? -8.766 9.543 8.313 1.00 91.00 86 ALA A CA 1
ATOM 662 C C . ALA A 1 86 ? -7.465 8.724 8.323 1.00 91.00 86 ALA A C 1
ATOM 664 O O . ALA A 1 86 ? -7.212 7.977 7.379 1.00 91.00 86 ALA A O 1
ATOM 665 N N . ALA A 1 87 ? -6.679 8.809 9.400 1.00 90.81 87 ALA A N 1
ATOM 666 C CA . ALA A 1 87 ? -5.465 8.013 9.565 1.00 90.81 87 ALA A CA 1
ATOM 667 C C . ALA A 1 87 ? -5.764 6.505 9.627 1.00 90.81 87 ALA A C 1
ATOM 669 O O . ALA A 1 87 ? -5.111 5.729 8.930 1.00 90.81 87 ALA A O 1
ATOM 670 N N . GLU A 1 88 ? -6.789 6.092 10.379 1.00 91.94 88 GLU A N 1
ATOM 671 C CA . GLU A 1 88 ? -7.194 4.682 10.447 1.00 91.94 88 GLU A CA 1
ATOM 672 C C . GLU A 1 88 ? -7.687 4.173 9.086 1.00 91.94 88 GLU A C 1
ATOM 674 O O . GLU A 1 88 ? -7.408 3.043 8.697 1.00 91.94 88 GLU A O 1
ATOM 679 N N . PHE A 1 89 ? -8.360 5.028 8.314 1.00 93.69 89 PHE A N 1
ATOM 680 C CA . PHE A 1 89 ? -8.799 4.704 6.959 1.00 93.69 89 PHE A CA 1
ATOM 681 C C . PHE A 1 89 ? -7.631 4.454 6.002 1.00 93.69 89 PHE A C 1
ATOM 683 O O . PHE A 1 89 ? -7.676 3.536 5.183 1.00 93.69 89 PHE A O 1
ATOM 690 N N . VAL A 1 90 ? -6.577 5.270 6.102 1.00 94.50 90 VAL A N 1
ATOM 691 C CA . VAL A 1 90 ? -5.345 5.083 5.325 1.00 94.50 90 VAL A CA 1
ATOM 692 C C . VAL A 1 90 ? -4.672 3.776 5.729 1.00 94.50 90 VAL A C 1
ATOM 694 O O . VAL A 1 90 ? -4.383 2.962 4.856 1.00 94.50 90 VAL A O 1
ATOM 697 N N . ALA A 1 91 ? -4.515 3.530 7.031 1.00 94.25 91 ALA A N 1
ATOM 698 C CA . ALA A 1 91 ? -3.898 2.309 7.537 1.00 94.25 91 ALA A CA 1
ATOM 699 C C . ALA A 1 91 ? -4.679 1.046 7.132 1.00 94.25 91 ALA A C 1
ATOM 701 O O . ALA A 1 91 ? -4.086 0.064 6.695 1.00 94.25 91 ALA A O 1
ATOM 702 N N . ALA A 1 92 ? -6.011 1.074 7.217 1.00 95.56 92 ALA A N 1
ATOM 703 C CA . ALA A 1 92 ? -6.874 -0.027 6.798 1.00 95.56 92 ALA A CA 1
ATOM 704 C C . ALA A 1 92 ? -6.772 -0.320 5.295 1.00 95.56 92 ALA A C 1
ATOM 706 O O . ALA A 1 92 ? -6.840 -1.477 4.882 1.00 95.56 92 ALA A O 1
ATOM 707 N N . ARG A 1 93 ? -6.604 0.717 4.467 1.00 95.69 93 ARG A N 1
ATOM 708 C CA . ARG A 1 93 ? -6.406 0.542 3.028 1.00 95.69 93 ARG A CA 1
ATOM 709 C C . ARG A 1 93 ? -5.038 -0.056 2.716 1.00 95.69 93 ARG A C 1
ATOM 711 O O . ARG A 1 93 ? -4.976 -0.997 1.937 1.00 95.69 93 ARG A O 1
ATOM 718 N N . GLU A 1 94 ? -3.977 0.443 3.345 1.00 94.06 94 GLU A N 1
ATOM 719 C CA . GLU A 1 94 ? -2.625 -0.104 3.175 1.00 94.06 94 GLU A CA 1
ATOM 720 C C . GLU A 1 94 ? -2.548 -1.577 3.591 1.00 94.06 94 GLU A C 1
ATOM 722 O O . GLU A 1 94 ? -1.914 -2.377 2.910 1.00 94.06 94 GLU A O 1
ATOM 727 N N . ASP A 1 95 ? -3.232 -1.942 4.674 1.00 94.06 95 ASP A N 1
ATOM 728 C CA . ASP A 1 95 ? -3.333 -3.319 5.160 1.00 94.06 95 ASP A CA 1
ATOM 729 C C . ASP A 1 95 ? -3.985 -4.247 4.120 1.00 94.06 95 ASP A C 1
ATOM 731 O O . ASP A 1 95 ? -3.433 -5.293 3.781 1.00 94.06 95 ASP A O 1
ATOM 735 N N . LEU A 1 96 ? -5.111 -3.822 3.533 1.00 94.69 96 LEU A N 1
ATOM 736 C CA . LEU A 1 96 ? -5.785 -4.561 2.457 1.00 94.69 96 LEU A CA 1
ATOM 737 C C . LEU A 1 96 ? -4.931 -4.652 1.187 1.00 94.69 96 LEU A C 1
ATOM 739 O O . LEU A 1 96 ? -4.854 -5.712 0.570 1.00 94.69 96 LEU A O 1
ATOM 743 N N . GLU A 1 97 ? -4.287 -3.554 0.784 1.00 92.81 97 GLU A N 1
ATOM 744 C CA . GLU A 1 97 ? -3.385 -3.537 -0.373 1.00 92.81 97 GLU A CA 1
ATOM 745 C C . GLU A 1 97 ? -2.218 -4.518 -0.173 1.00 92.81 97 GLU A C 1
ATOM 747 O O . GLU A 1 97 ? -1.840 -5.225 -1.106 1.00 92.81 97 GLU A O 1
ATOM 752 N N . LEU A 1 98 ? -1.658 -4.593 1.038 1.00 91.75 98 LEU A N 1
ATOM 753 C CA . LEU A 1 98 ? -0.584 -5.528 1.368 1.00 91.75 98 LEU A CA 1
ATOM 754 C C . LEU A 1 98 ? -1.054 -6.981 1.326 1.00 91.75 98 LEU A C 1
ATOM 756 O O . LEU A 1 98 ? -0.367 -7.790 0.709 1.00 91.75 98 LEU A O 1
ATOM 760 N N . GLU A 1 99 ? -2.208 -7.296 1.915 1.00 91.62 99 GLU A N 1
ATOM 761 C CA . GLU A 1 99 ? -2.783 -8.648 1.907 1.00 91.62 99 GLU A CA 1
ATOM 762 C C . GLU A 1 99 ? -3.004 -9.159 0.475 1.00 91.62 99 GLU A C 1
ATOM 764 O O . GLU A 1 99 ? -2.609 -10.275 0.140 1.00 91.62 99 GLU A O 1
ATOM 769 N N . ILE A 1 100 ? -3.541 -8.307 -0.405 1.00 90.88 100 ILE A N 1
ATOM 770 C CA . ILE A 1 100 ? -3.757 -8.638 -1.822 1.00 90.88 100 ILE A CA 1
ATOM 771 C C . ILE A 1 100 ? -2.429 -8.897 -2.550 1.00 90.88 100 ILE A C 1
ATOM 773 O O . ILE A 1 100 ? -2.355 -9.784 -3.399 1.00 90.88 100 ILE A O 1
ATOM 777 N N . ILE A 1 101 ? -1.379 -8.128 -2.242 1.00 88.25 101 ILE A N 1
ATOM 778 C CA . ILE A 1 101 ? -0.054 -8.300 -2.857 1.00 88.25 101 ILE A CA 1
ATOM 779 C C . ILE A 1 101 ? 0.650 -9.555 -2.325 1.00 88.25 101 ILE A C 1
ATOM 781 O O . ILE A 1 101 ? 1.358 -10.215 -3.089 1.00 88.25 101 ILE A O 1
ATOM 785 N N . SER A 1 102 ? 0.511 -9.866 -1.033 1.00 86.00 102 SER A N 1
ATOM 786 C CA . SER A 1 102 ? 1.208 -10.991 -0.402 1.00 86.00 102 SER A CA 1
ATOM 787 C C . SER A 1 102 ? 0.584 -12.352 -0.706 1.00 86.00 102 SER A C 1
ATOM 789 O O . SER A 1 102 ? 1.341 -13.322 -0.772 1.00 86.00 102 SER A O 1
ATOM 791 N N . GLY A 1 103 ? -0.734 -12.406 -0.949 1.00 71.88 103 GLY A N 1
ATOM 792 C CA . GLY A 1 103 ? -1.476 -13.643 -1.221 1.00 71.88 103 GLY A CA 1
ATOM 793 C C . GLY A 1 103 ? -1.854 -14.421 0.031 1.00 71.88 103 GLY A C 1
ATOM 794 O O . GLY A 1 103 ? -0.939 -14.789 0.801 1.00 71.88 103 GLY A O 1
#

Organism: Micromonas pusilla (NCBI:txid38833)